Protein AF-A0A9W6W7F2-F1 (afdb_monomer)

Nearest PDB structures (foldseek):
  6stj-assembly1_A  TM=2.332E-01  e=1.183E+00  Homo sapiens
  6dm8-assembly5_E  TM=2.342E-01  e=1.442E+00  Escherichia coli K-12
  5ipx-assembly1_A  TM=2.244E-01  e=9.918E+00  Human gammaherpesvirus 8

Mean predicted aligned error: 3.7 Å

Sequence (143 aa):
MTSAVTELFRAAVHGDAEGIDRATSSLDADGWAGAVRPILAVFGMAVQRRFPPDHHRADVIHFVADHRAAGHYDVSADLAERLILVALGQAEIDPDLGFEEVVTPQIAMAVKILRDEKLSEAELDAFLTEADARVAAWLAAED

Structure (mmCIF, N/CA/C/O backbone):
data_AF-A0A9W6W7F2-F1
#
_entry.id   AF-A0A9W6W7F2-F1
#
loop_
_atom_site.group_PDB
_atom_site.id
_atom_site.type_symbol
_atom_site.label_atom_id
_atom_site.label_alt_id
_atom_site.label_comp_id
_atom_site.label_asym_id
_atom_site.label_entity_id
_atom_site.label_seq_id
_atom_site.pdbx_PDB_ins_code
_atom_site.Cartn_x
_atom_site.Cartn_y
_atom_site.Cartn_z
_atom_site.occupancy
_atom_site.B_iso_or_equiv
_atom_site.auth_seq_id
_atom_site.auth_comp_id
_atom_site.auth_asym_id
_atom_site.auth_atom_id
_atom_site.pdbx_PDB_model_num
ATOM 1 N N . MET A 1 1 ? -3.819 15.944 10.013 1.00 47.91 1 MET A N 1
ATOM 2 C CA . MET A 1 1 ? -3.945 16.078 8.550 1.00 47.91 1 MET A CA 1
ATOM 3 C C . MET A 1 1 ? -3.681 14.713 7.970 1.00 47.91 1 MET A C 1
ATOM 5 O O . MET A 1 1 ? -2.702 14.103 8.375 1.00 47.91 1 MET A O 1
ATOM 9 N N . THR A 1 2 ? -4.574 14.233 7.117 1.00 64.75 2 THR A N 1
ATOM 10 C CA . THR A 1 2 ? -4.398 12.983 6.378 1.00 64.75 2 THR A CA 1
ATOM 11 C C . THR A 1 2 ? -3.332 13.203 5.304 1.00 64.75 2 THR A C 1
ATOM 13 O O . THR A 1 2 ? -3.335 14.259 4.676 1.00 64.75 2 THR A O 1
ATOM 16 N N . SER A 1 3 ? -2.376 12.285 5.145 1.00 85.38 3 SER A N 1
ATOM 17 C CA . SER A 1 3 ? -1.314 12.435 4.142 1.00 85.38 3 SER A CA 1
ATOM 18 C C . SER A 1 3 ? -1.860 12.236 2.719 1.00 85.38 3 SER A C 1
ATOM 20 O O . SER A 1 3 ? -2.824 11.494 2.524 1.00 85.38 3 SER A O 1
ATOM 22 N N . ALA A 1 4 ? -1.221 12.841 1.708 1.00 92.12 4 ALA A N 1
ATOM 23 C CA . ALA A 1 4 ? -1.579 12.619 0.2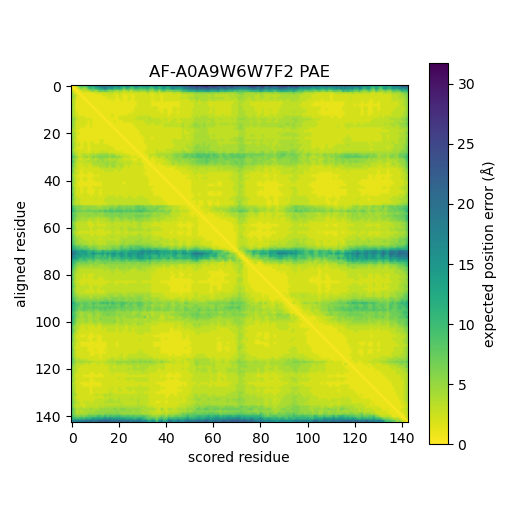99 1.00 92.12 4 ALA A CA 1
ATOM 24 C C . ALA A 1 4 ? -1.491 11.128 -0.099 1.00 92.12 4 ALA A C 1
ATOM 26 O O . ALA A 1 4 ? -2.232 10.663 -0.959 1.00 92.12 4 ALA A O 1
ATOM 27 N N . VAL A 1 5 ? -0.643 10.344 0.580 1.00 94.69 5 VAL A N 1
ATOM 28 C CA . VAL A 1 5 ? -0.579 8.884 0.410 1.00 94.69 5 VAL A CA 1
ATOM 29 C C . VAL A 1 5 ? -1.833 8.198 0.950 1.00 94.69 5 VAL A C 1
ATOM 31 O O . VAL A 1 5 ? -2.397 7.335 0.278 1.00 94.69 5 VAL A O 1
ATOM 34 N N . THR A 1 6 ? -2.309 8.584 2.134 1.00 94.38 6 THR A N 1
ATOM 35 C CA . THR A 1 6 ? -3.567 8.056 2.679 1.00 94.38 6 THR A CA 1
ATOM 36 C C . THR A 1 6 ? -4.755 8.413 1.778 1.00 94.38 6 THR A C 1
ATOM 38 O O . THR A 1 6 ? -5.627 7.572 1.543 1.00 94.38 6 THR A O 1
ATOM 41 N N . GLU A 1 7 ? -4.783 9.623 1.215 1.00 95.38 7 GLU A N 1
ATOM 42 C CA . GLU A 1 7 ? -5.795 10.020 0.226 1.00 95.38 7 GLU A CA 1
ATOM 43 C C . GLU A 1 7 ? -5.709 9.182 -1.056 1.00 95.38 7 GLU A C 1
ATOM 45 O O . GLU A 1 7 ? -6.735 8.677 -1.518 1.00 95.38 7 GLU A O 1
ATOM 50 N N . LEU A 1 8 ? -4.497 8.950 -1.572 1.00 96.75 8 LEU A N 1
ATOM 51 C CA . LEU A 1 8 ? -4.256 8.097 -2.736 1.00 96.75 8 LEU A CA 1
ATOM 52 C C . LEU A 1 8 ? -4.795 6.680 -2.517 1.00 96.75 8 LEU A C 1
ATOM 54 O O . LEU A 1 8 ? -5.548 6.180 -3.351 1.00 96.75 8 LEU A O 1
ATOM 58 N N . PHE A 1 9 ? -4.451 6.028 -1.403 1.00 97.19 9 PHE A N 1
ATOM 59 C CA . PHE A 1 9 ? -4.911 4.663 -1.131 1.00 97.19 9 PHE A CA 1
ATOM 60 C C . PHE A 1 9 ? -6.420 4.581 -0.939 1.00 97.19 9 PHE A C 1
ATOM 62 O O . PHE A 1 9 ? -7.046 3.663 -1.465 1.00 97.19 9 PHE A O 1
ATOM 69 N N . ARG A 1 10 ? -7.020 5.548 -0.239 1.00 96.88 10 ARG A N 1
ATOM 70 C CA . ARG A 1 10 ? -8.475 5.626 -0.087 1.00 96.88 10 ARG A CA 1
ATOM 71 C C . ARG A 1 10 ? -9.159 5.728 -1.448 1.00 96.88 10 ARG A C 1
ATOM 73 O O . ARG A 1 10 ? -10.025 4.911 -1.763 1.00 96.88 10 ARG A O 1
ATOM 80 N N . ALA A 1 11 ? -8.749 6.696 -2.264 1.00 96.81 11 ALA A N 1
ATOM 81 C CA . 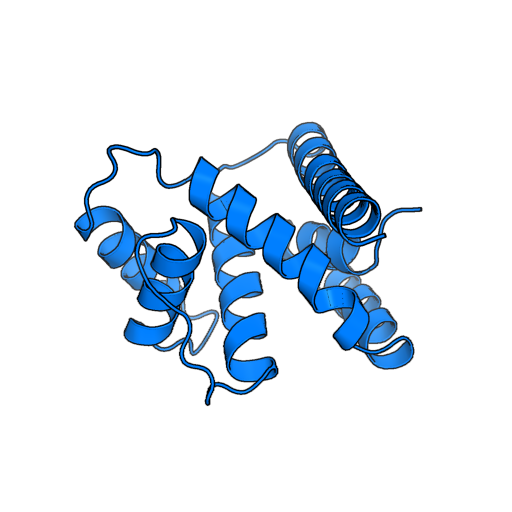ALA A 1 11 ? -9.326 6.909 -3.585 1.00 96.81 11 ALA A CA 1
ATOM 82 C C . ALA A 1 11 ? -9.123 5.681 -4.485 1.00 96.81 11 ALA A C 1
ATOM 84 O O . ALA A 1 11 ? -10.067 5.195 -5.111 1.00 96.81 11 ALA A O 1
ATOM 85 N N . ALA A 1 12 ? -7.920 5.103 -4.469 1.00 95.56 12 ALA A N 1
ATOM 86 C CA . ALA A 1 12 ? -7.596 3.907 -5.231 1.00 95.56 12 ALA A CA 1
ATOM 87 C C . ALA A 1 12 ? -8.427 2.695 -4.800 1.00 95.56 12 ALA A C 1
ATOM 89 O O . ALA A 1 12 ? -8.955 2.001 -5.664 1.00 95.56 12 ALA A O 1
ATOM 90 N N . VAL A 1 13 ? -8.633 2.446 -3.506 1.00 96.06 13 VAL A N 1
ATOM 91 C CA . VAL A 1 13 ? -9.489 1.342 -3.038 1.00 96.06 13 VAL A CA 1
ATOM 92 C C . VAL A 1 13 ? -10.922 1.508 -3.543 1.00 96.06 13 VAL A C 1
ATOM 94 O O . VAL A 1 13 ? -11.482 0.543 -4.067 1.00 96.06 13 VAL A O 1
ATOM 97 N N . HIS A 1 14 ? -11.471 2.723 -3.503 1.00 95.44 14 HIS A N 1
ATOM 98 C CA . HIS A 1 14 ? -12.830 3.011 -3.975 1.00 95.44 14 HIS A CA 1
ATOM 99 C C . HIS A 1 14 ? -12.970 3.145 -5.498 1.00 95.44 14 HIS A C 1
ATOM 101 O O . HIS A 1 14 ? -14.091 3.154 -6.002 1.00 95.44 14 HIS A O 1
ATOM 107 N N . GLY A 1 15 ? -11.864 3.225 -6.240 1.00 93.69 15 GLY A N 1
ATOM 108 C CA . GLY A 1 15 ? -11.907 3.512 -7.676 1.00 93.69 15 GLY A CA 1
ATOM 109 C C . GLY A 1 15 ? -12.339 4.949 -7.987 1.00 93.69 15 GLY A C 1
ATOM 110 O O . GLY A 1 15 ? -12.874 5.202 -9.065 1.00 93.69 15 GLY A O 1
ATOM 111 N N . ASP A 1 16 ? -12.122 5.878 -7.053 1.00 96.31 16 ASP A N 1
ATOM 112 C CA . ASP A 1 16 ? -12.351 7.311 -7.237 1.00 96.31 16 ASP A CA 1
ATOM 113 C C . ASP A 1 16 ? -11.216 7.908 -8.080 1.00 96.31 16 ASP A C 1
ATOM 115 O O . ASP A 1 16 ? -10.171 8.293 -7.558 1.00 96.31 16 ASP A O 1
ATOM 119 N N . ALA A 1 17 ? -11.417 7.952 -9.398 1.00 95.25 17 ALA A N 1
ATOM 120 C CA . ALA A 1 17 ? -10.424 8.462 -10.343 1.00 95.25 17 ALA A CA 1
ATOM 121 C C . ALA A 1 17 ? -10.041 9.924 -10.064 1.00 95.25 17 ALA A C 1
ATOM 123 O O . ALA A 1 17 ? -8.861 10.259 -10.081 1.00 95.25 17 ALA A O 1
ATOM 124 N N . GLU A 1 18 ? -11.011 10.781 -9.731 1.00 97.19 18 GLU A N 1
ATOM 125 C CA . GLU A 1 18 ? -10.724 12.185 -9.425 1.00 97.19 18 GLU A CA 1
ATOM 126 C C . GLU A 1 18 ? -9.941 12.324 -8.114 1.00 97.19 18 GLU A C 1
ATOM 128 O O . GLU A 1 18 ? -9.085 13.198 -7.983 1.00 97.19 18 GLU A O 1
ATOM 133 N N . GLY A 1 19 ? -10.233 11.475 -7.126 1.00 96.88 19 GLY A N 1
ATOM 134 C CA . GLY A 1 19 ? -9.472 11.400 -5.882 1.00 96.88 19 GLY A CA 1
ATOM 135 C C . GLY A 1 19 ? -8.031 10.953 -6.100 1.00 96.88 19 GLY A C 1
ATOM 136 O O . GLY A 1 19 ? -7.125 11.550 -5.520 1.00 96.88 19 GLY A O 1
ATOM 137 N N . ILE A 1 20 ? -7.817 9.960 -6.968 1.00 96.00 20 ILE A N 1
ATOM 138 C CA . ILE A 1 20 ? -6.477 9.508 -7.359 1.00 96.00 20 ILE A CA 1
ATOM 139 C C . ILE A 1 20 ? -5.717 10.665 -8.008 1.00 96.00 20 ILE A C 1
ATOM 141 O O . ILE A 1 20 ? -4.635 10.993 -7.533 1.00 96.00 20 ILE A O 1
ATOM 145 N N . ASP A 1 21 ? -6.304 11.326 -9.010 1.00 96.44 21 ASP A N 1
ATOM 146 C CA . ASP A 1 21 ? -5.663 12.429 -9.738 1.00 96.44 21 ASP A CA 1
ATOM 147 C C . ASP A 1 21 ? -5.294 13.601 -8.817 1.00 96.44 21 ASP A C 1
ATOM 149 O O . ASP A 1 21 ? -4.224 14.200 -8.951 1.00 96.44 21 ASP A O 1
ATOM 153 N N . ARG A 1 22 ? -6.159 13.938 -7.850 1.00 96.44 22 ARG A N 1
ATOM 154 C CA . ARG A 1 22 ? -5.859 14.977 -6.851 1.00 96.44 22 ARG A CA 1
ATOM 155 C C . ARG A 1 22 ? -4.689 14.577 -5.956 1.00 96.44 22 ARG A C 1
ATOM 157 O O .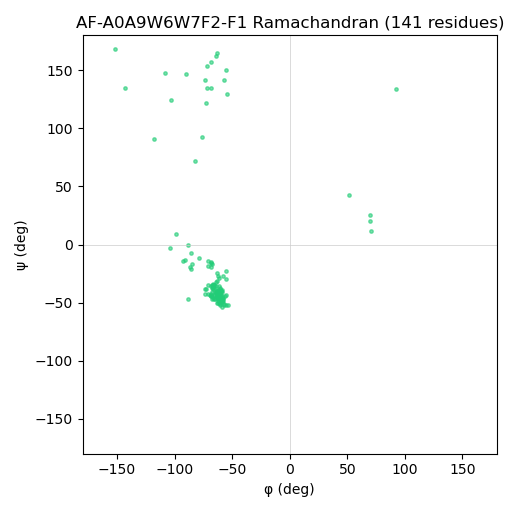 ARG A 1 22 ? -3.791 15.390 -5.741 1.00 96.44 22 ARG A O 1
ATOM 164 N N . ALA A 1 23 ? -4.698 13.348 -5.446 1.00 95.75 23 ALA A N 1
ATOM 165 C CA . ALA A 1 23 ? -3.660 12.864 -4.546 1.00 95.75 23 ALA A CA 1
ATOM 166 C C . ALA A 1 23 ? -2.302 12.754 -5.258 1.00 95.75 23 ALA A C 1
ATOM 168 O O . ALA A 1 23 ? -1.298 13.228 -4.726 1.00 95.75 23 ALA A O 1
ATOM 169 N N . THR A 1 24 ? -2.261 12.212 -6.480 1.00 94.25 24 THR A N 1
ATOM 170 C CA . THR A 1 24 ? -1.029 12.146 -7.284 1.00 94.25 24 THR A CA 1
ATOM 171 C C . THR A 1 24 ? -0.522 13.533 -7.656 1.00 94.25 24 THR A C 1
ATOM 173 O O . THR A 1 24 ? 0.665 13.785 -7.496 1.00 94.25 24 THR A O 1
ATOM 176 N N . SER A 1 25 ? -1.402 14.471 -8.026 1.00 95.56 25 SER A N 1
ATOM 177 C CA . SER A 1 25 ? -0.998 15.859 -8.302 1.00 95.56 25 SER A CA 1
ATOM 178 C C . SER A 1 25 ? -0.358 16.536 -7.084 1.00 95.56 25 SER A C 1
ATOM 180 O O . SER A 1 25 ? 0.596 17.298 -7.232 1.00 95.56 25 SER A O 1
ATOM 182 N N . SER A 1 26 ? -0.856 16.260 -5.872 1.00 93.69 26 SER A N 1
ATOM 183 C CA . SER A 1 26 ? -0.227 16.754 -4.639 1.00 93.69 26 SER A CA 1
ATOM 184 C C . SER A 1 26 ? 1.154 16.132 -4.429 1.00 93.69 26 SER A C 1
ATOM 186 O O . SER A 1 26 ? 2.099 16.840 -4.097 1.00 93.69 26 SER A O 1
ATOM 188 N N . LEU A 1 27 ? 1.290 14.822 -4.660 1.00 93.06 27 LEU A N 1
ATOM 189 C CA . LEU A 1 27 ? 2.566 14.107 -4.545 1.00 93.06 27 LEU A CA 1
ATOM 190 C C . LEU A 1 27 ? 3.593 14.562 -5.590 1.00 93.06 27 LEU A C 1
ATOM 192 O O . LEU A 1 27 ? 4.779 14.649 -5.279 1.00 93.06 27 LEU A O 1
ATOM 196 N N . ASP A 1 28 ? 3.152 14.902 -6.799 1.00 93.00 28 ASP A N 1
ATOM 197 C CA . ASP A 1 28 ? 4.004 15.468 -7.846 1.00 93.00 28 ASP A CA 1
ATOM 198 C C . ASP A 1 28 ? 4.512 16.866 -7.471 1.00 93.00 28 ASP A C 1
ATOM 200 O O . ASP A 1 28 ? 5.660 17.206 -7.762 1.00 93.00 28 ASP A O 1
ATOM 204 N N . ALA A 1 29 ? 3.681 17.670 -6.799 1.00 92.44 29 ALA A N 1
ATOM 205 C CA . ALA A 1 29 ? 4.054 19.003 -6.331 1.00 92.44 29 ALA A CA 1
ATOM 206 C C . ALA A 1 29 ? 5.009 18.967 -5.124 1.00 92.44 29 ALA A C 1
ATOM 208 O O . ALA A 1 29 ? 5.978 19.729 -5.090 1.00 92.44 29 ALA A O 1
ATOM 209 N N . ASP A 1 30 ? 4.754 18.082 -4.156 1.00 87.88 30 ASP A N 1
ATOM 210 C CA . ASP A 1 30 ? 5.525 17.978 -2.906 1.00 87.88 30 ASP A CA 1
ATOM 211 C C . ASP A 1 30 ? 6.766 17.076 -3.033 1.00 87.88 30 ASP A C 1
ATOM 213 O O . ASP A 1 30 ? 7.711 17.171 -2.245 1.00 87.88 30 ASP A O 1
ATOM 217 N N . GLY A 1 31 ? 6.783 16.213 -4.049 1.00 86.75 31 GLY A N 1
ATOM 218 C CA . GLY A 1 31 ? 7.828 15.238 -4.316 1.00 86.75 31 GLY A CA 1
ATOM 219 C C . GLY A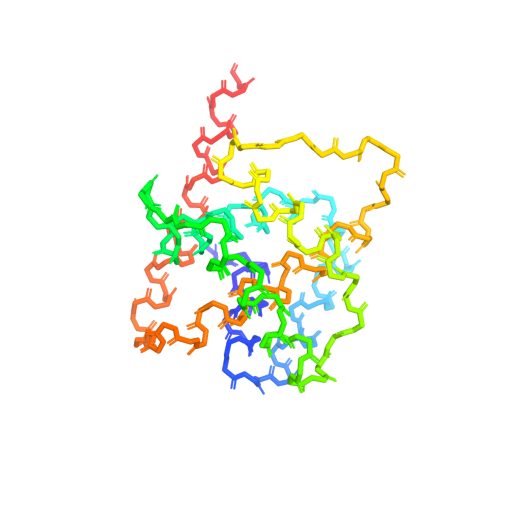 1 31 ? 7.562 13.872 -3.676 1.00 86.75 31 GLY A C 1
ATOM 220 O O . GLY A 1 31 ? 7.306 13.727 -2.480 1.00 86.75 31 GLY A O 1
ATOM 221 N N . TRP A 1 32 ? 7.751 12.822 -4.473 1.00 88.31 32 TRP A N 1
ATOM 222 C CA . TRP A 1 32 ? 7.506 11.433 -4.073 1.00 88.31 32 TRP A CA 1
ATOM 223 C C . TRP A 1 32 ? 8.473 10.874 -3.017 1.00 88.31 32 TRP A C 1
ATOM 225 O O . TRP A 1 32 ? 8.180 9.854 -2.393 1.00 88.31 32 TRP A O 1
ATOM 235 N N . ALA A 1 33 ? 9.607 11.532 -2.761 1.00 86.19 33 ALA A N 1
ATOM 236 C CA . ALA A 1 33 ? 10.585 11.064 -1.775 1.00 86.19 33 ALA A CA 1
ATOM 237 C C . ALA A 1 33 ? 9.993 10.973 -0.353 1.00 86.19 33 ALA A C 1
ATOM 239 O O . ALA A 1 33 ? 10.267 10.017 0.372 1.00 86.19 33 ALA A O 1
ATOM 240 N N . GLY A 1 34 ? 9.131 11.922 0.032 1.00 86.06 34 GLY A N 1
ATOM 241 C CA . GLY A 1 34 ? 8.429 11.888 1.322 1.00 86.06 34 GLY A CA 1
ATOM 242 C C . GLY A 1 34 ? 7.341 10.810 1.404 1.00 86.06 34 GLY A C 1
ATOM 243 O O . GLY A 1 34 ? 6.950 10.405 2.497 1.00 86.06 34 GLY A O 1
ATOM 244 N N . ALA A 1 35 ? 6.883 10.304 0.257 1.00 90.19 35 ALA A N 1
ATOM 245 C CA . ALA A 1 35 ? 5.812 9.318 0.154 1.00 90.19 35 ALA A CA 1
ATOM 246 C C . ALA A 1 35 ? 6.295 7.869 0.315 1.00 90.19 35 ALA A C 1
ATOM 248 O O . ALA A 1 35 ? 5.485 6.989 0.606 1.00 90.19 35 ALA A O 1
ATOM 249 N N . VAL A 1 36 ? 7.604 7.614 0.183 1.00 89.75 36 VAL A N 1
ATOM 250 C CA . VAL A 1 36 ? 8.185 6.257 0.216 1.00 89.75 36 VAL A CA 1
ATOM 251 C C . VAL A 1 36 ? 7.811 5.516 1.499 1.00 89.75 36 VAL A C 1
ATOM 253 O O . VAL A 1 36 ? 7.315 4.394 1.448 1.00 89.75 36 VAL A O 1
ATOM 256 N N . ARG A 1 37 ? 8.037 6.137 2.664 1.00 91.69 37 ARG A N 1
ATOM 257 C CA . ARG A 1 37 ? 7.801 5.492 3.966 1.00 91.69 37 ARG A CA 1
ATOM 258 C C . ARG A 1 37 ? 6.309 5.221 4.212 1.00 91.69 37 ARG A C 1
ATOM 260 O O . ARG A 1 37 ? 5.999 4.091 4.581 1.00 91.69 37 ARG A O 1
ATOM 267 N N . PRO A 1 38 ? 5.384 6.172 3.968 1.00 94.19 38 PRO A N 1
ATOM 268 C CA . PRO A 1 38 ? 3.947 5.888 4.005 1.00 94.19 38 PRO A CA 1
ATOM 269 C C . PRO A 1 38 ? 3.501 4.763 3.069 1.00 94.19 38 PRO A C 1
ATOM 271 O O . PRO A 1 38 ? 2.758 3.880 3.496 1.00 94.19 38 PRO A O 1
ATOM 274 N N . ILE A 1 39 ? 3.985 4.736 1.824 1.00 95.81 39 ILE A N 1
ATOM 275 C CA . ILE A 1 39 ? 3.644 3.670 0.868 1.00 95.81 39 ILE A CA 1
ATOM 276 C C . ILE A 1 39 ? 4.152 2.317 1.371 1.00 95.81 39 ILE A C 1
ATOM 278 O O . ILE A 1 39 ? 3.401 1.341 1.373 1.00 95.81 39 ILE A O 1
ATOM 282 N N . LEU A 1 40 ? 5.391 2.269 1.867 1.00 94.19 40 LEU A N 1
ATOM 283 C CA . LEU A 1 40 ? 5.976 1.063 2.446 1.00 94.19 40 LEU A CA 1
ATOM 284 C C . LEU A 1 40 ? 5.193 0.579 3.674 1.00 94.19 40 LEU A C 1
ATOM 286 O O . LEU A 1 40 ? 4.977 -0.623 3.818 1.00 94.19 40 LEU A O 1
ATOM 290 N N . ALA A 1 41 ? 4.743 1.492 4.540 1.00 96.12 41 ALA A N 1
ATOM 291 C CA . ALA A 1 41 ? 3.933 1.157 5.708 1.00 96.12 41 ALA A CA 1
ATOM 292 C C . ALA A 1 41 ? 2.589 0.542 5.300 1.00 96.12 41 ALA A C 1
ATOM 294 O O . ALA A 1 41 ? 2.255 -0.548 5.768 1.00 96.12 41 ALA A O 1
ATOM 295 N N . VAL A 1 42 ? 1.858 1.182 4.380 1.00 97.88 42 VAL A N 1
ATOM 296 C CA . VAL A 1 42 ? 0.583 0.661 3.859 1.00 97.88 42 VAL A CA 1
ATOM 297 C C . VAL A 1 42 ? 0.774 -0.708 3.208 1.00 97.88 42 VAL A C 1
ATOM 299 O O . VAL A 1 42 ? 0.049 -1.650 3.531 1.00 97.88 42 VAL A O 1
ATOM 302 N N . PHE A 1 43 ? 1.769 -0.843 2.329 1.00 97.62 43 PHE A N 1
ATOM 303 C CA . PHE A 1 43 ? 2.056 -2.100 1.643 1.00 97.62 43 PHE A CA 1
ATOM 304 C C . PHE A 1 43 ? 2.439 -3.217 2.616 1.00 97.62 43 PHE A C 1
ATOM 306 O O . PHE A 1 43 ? 1.839 -4.290 2.577 1.00 97.62 43 PHE A O 1
ATOM 313 N N . GLY A 1 44 ? 3.383 -2.962 3.524 1.00 97.00 44 GLY A N 1
ATOM 314 C CA . GLY A 1 44 ? 3.832 -3.944 4.509 1.00 97.00 44 GLY A CA 1
ATOM 315 C C . GLY A 1 44 ? 2.702 -4.409 5.423 1.00 97.00 44 GLY A C 1
ATOM 316 O O . GLY A 1 44 ? 2.530 -5.609 5.629 1.00 97.00 44 GLY A O 1
ATOM 317 N N . MET A 1 45 ? 1.875 -3.481 5.909 1.00 97.19 45 MET A N 1
ATOM 318 C CA . MET A 1 45 ? 0.701 -3.813 6.720 1.00 97.19 45 MET A CA 1
ATOM 319 C C . MET A 1 45 ? -0.329 -4.636 5.946 1.00 97.19 45 MET A C 1
ATOM 321 O O . MET A 1 45 ? -0.851 -5.615 6.479 1.00 97.19 45 MET A O 1
ATOM 325 N N . ALA A 1 46 ? -0.620 -4.266 4.696 1.00 97.88 46 ALA A N 1
ATOM 326 C CA . ALA A 1 46 ? -1.565 -4.997 3.857 1.00 97.88 46 ALA A CA 1
ATOM 327 C C . ALA A 1 46 ? -1.067 -6.428 3.599 1.00 97.88 46 ALA A C 1
ATOM 329 O O . ALA A 1 46 ? -1.816 -7.389 3.768 1.00 97.88 46 ALA A O 1
ATOM 330 N N . VAL A 1 47 ? 0.219 -6.582 3.274 1.00 97.81 47 VAL A N 1
ATOM 331 C CA . VAL A 1 47 ? 0.867 -7.884 3.073 1.00 97.81 47 VAL A CA 1
ATOM 332 C C . VAL A 1 47 ? 0.813 -8.740 4.337 1.00 97.81 47 VAL A C 1
ATOM 334 O O . VAL A 1 47 ? 0.358 -9.877 4.268 1.00 97.81 47 VAL A O 1
ATOM 337 N N . GLN A 1 48 ? 1.203 -8.205 5.496 1.00 95.50 48 GLN A N 1
ATOM 338 C CA . GLN A 1 48 ? 1.181 -8.950 6.763 1.00 95.50 48 GLN A CA 1
ATOM 339 C C . GLN A 1 48 ? -0.234 -9.352 7.188 1.00 95.50 48 GLN A C 1
ATOM 341 O O . GLN A 1 48 ? -0.426 -10.404 7.794 1.00 95.50 48 GLN A O 1
ATOM 346 N N . ARG A 1 49 ? -1.236 -8.532 6.856 1.00 94.69 49 ARG A N 1
ATOM 347 C CA . ARG A 1 49 ? -2.643 -8.869 7.077 1.00 94.69 49 ARG A CA 1
ATOM 348 C C . ARG A 1 49 ? -3.101 -10.013 6.170 1.00 94.69 49 ARG A C 1
ATOM 350 O O . ARG A 1 49 ? -3.794 -10.912 6.636 1.00 94.69 49 ARG A O 1
ATOM 357 N N . ARG A 1 50 ? -2.726 -9.972 4.888 1.00 96.44 50 ARG A N 1
ATOM 358 C CA . ARG A 1 50 ? -3.137 -10.955 3.875 1.00 96.44 50 ARG A CA 1
ATOM 359 C C . ARG A 1 50 ? -2.443 -12.306 4.041 1.00 96.44 50 ARG A C 1
ATOM 361 O O . ARG A 1 50 ? -3.067 -13.338 3.804 1.00 96.44 50 ARG A O 1
ATOM 368 N N . PHE A 1 51 ? -1.164 -12.289 4.408 1.00 96.62 51 PHE A N 1
ATOM 369 C CA . PHE A 1 51 ? -0.296 -13.458 4.500 1.00 96.62 51 PHE A CA 1
ATOM 370 C C . PHE A 1 51 ? 0.170 -13.642 5.952 1.00 96.62 51 PHE A C 1
ATOM 372 O O . PHE A 1 51 ? 1.195 -13.077 6.344 1.00 96.62 51 PHE A O 1
ATOM 379 N N . PRO A 1 52 ? -0.569 -14.416 6.770 1.00 92.50 52 PRO A N 1
ATOM 380 C CA . PRO A 1 52 ? -0.176 -14.682 8.150 1.00 92.50 52 PRO A CA 1
ATOM 381 C C . PRO A 1 52 ? 1.161 -15.448 8.211 1.00 92.50 52 PRO A C 1
ATOM 383 O O . PRO A 1 52 ? 1.600 -15.997 7.200 1.00 92.50 52 PRO A O 1
ATOM 386 N N . PRO A 1 53 ? 1.838 -15.522 9.372 1.00 89.81 53 PRO A N 1
ATOM 387 C CA . PRO A 1 53 ? 3.167 -16.139 9.482 1.00 89.81 53 PRO A CA 1
ATOM 388 C C . PRO A 1 53 ? 3.283 -17.590 8.980 1.00 89.81 53 PRO A C 1
ATOM 390 O O . PRO A 1 53 ? 4.383 -18.030 8.657 1.00 89.81 53 PRO A O 1
ATOM 393 N N . ASP A 1 54 ? 2.175 -18.328 8.918 1.00 91.75 54 ASP A N 1
ATOM 394 C CA . ASP A 1 54 ? 2.071 -19.715 8.456 1.00 91.75 54 ASP A CA 1
ATOM 395 C C . ASP A 1 54 ? 1.590 -19.864 6.998 1.00 91.75 54 ASP A C 1
ATOM 397 O O . ASP A 1 54 ? 1.328 -20.986 6.559 1.00 91.75 54 ASP A O 1
ATOM 401 N N . HIS A 1 55 ? 1.491 -18.767 6.235 1.00 94.56 55 HIS A N 1
ATOM 402 C CA . HIS A 1 55 ? 1.146 -18.812 4.810 1.00 94.56 55 HIS A CA 1
ATOM 403 C C . HIS A 1 55 ? 2.096 -19.725 4.021 1.00 94.56 55 HIS A C 1
ATOM 405 O O . HIS A 1 55 ? 3.290 -19.851 4.316 1.00 94.56 55 HIS A O 1
ATOM 411 N N . HIS A 1 56 ? 1.584 -20.327 2.951 1.00 94.81 56 HIS A N 1
ATOM 412 C CA . HIS A 1 56 ? 2.409 -21.080 2.022 1.00 94.81 56 HIS A CA 1
ATOM 413 C C . HIS A 1 56 ? 2.914 -20.158 0.911 1.00 94.81 56 HIS A C 1
ATOM 415 O O . HIS A 1 56 ? 2.199 -19.281 0.430 1.00 94.81 56 HIS A O 1
ATOM 421 N N . ARG A 1 57 ? 4.126 -20.396 0.395 1.00 92.62 57 ARG A N 1
ATOM 422 C CA . ARG A 1 57 ? 4.659 -19.614 -0.739 1.00 92.62 57 ARG A CA 1
ATOM 423 C C . ARG A 1 57 ? 3.736 -19.633 -1.968 1.00 92.62 57 ARG A C 1
ATOM 425 O O . ARG A 1 57 ? 3.690 -18.672 -2.728 1.00 92.62 57 ARG A O 1
ATOM 432 N N . ALA A 1 58 ? 2.984 -20.719 -2.140 1.00 95.38 58 ALA A N 1
ATOM 433 C CA . ALA A 1 58 ? 1.985 -20.846 -3.200 1.00 95.38 58 ALA A CA 1
ATOM 434 C C . ALA A 1 58 ? 0.865 -19.794 -3.098 1.00 95.38 58 ALA A C 1
ATOM 436 O O . ALA A 1 58 ? 0.339 -19.384 -4.127 1.00 95.38 58 ALA A O 1
ATOM 437 N N . ASP A 1 59 ? 0.537 -19.317 -1.895 1.00 96.25 59 ASP A N 1
ATOM 438 C CA . ASP A 1 59 ? -0.490 -18.291 -1.693 1.00 96.25 59 ASP A CA 1
ATOM 439 C C . ASP A 1 59 ? -0.057 -16.950 -2.298 1.00 96.25 59 ASP A C 1
ATOM 441 O O . ASP A 1 59 ? -0.867 -16.255 -2.912 1.00 96.25 59 ASP A O 1
ATOM 445 N N . VAL A 1 60 ? 1.236 -16.617 -2.192 1.00 96.75 60 VAL A N 1
ATOM 446 C CA . VAL A 1 60 ? 1.828 -15.422 -2.816 1.00 96.75 60 VAL A CA 1
ATOM 447 C C . VAL A 1 60 ? 1.779 -15.534 -4.341 1.00 96.75 60 VAL A C 1
ATOM 449 O O . VAL A 1 60 ? 1.314 -14.610 -5.005 1.00 96.75 60 VAL A O 1
ATOM 452 N N . ILE A 1 61 ? 2.185 -16.684 -4.891 1.00 95.31 61 ILE A N 1
ATOM 453 C CA . ILE A 1 61 ? 2.157 -16.949 -6.340 1.00 95.31 61 ILE A CA 1
ATOM 454 C C . ILE A 1 61 ? 0.727 -16.817 -6.881 1.00 95.31 61 ILE A C 1
ATOM 456 O O . ILE A 1 61 ? 0.498 -16.129 -7.876 1.00 95.31 61 ILE A O 1
ATOM 460 N N . HIS A 1 62 ? -0.254 -17.434 -6.214 1.00 95.12 62 HIS A N 1
ATOM 461 C CA . HIS A 1 62 ? -1.657 -17.336 -6.616 1.00 95.12 62 HIS A CA 1
ATOM 462 C C . HIS A 1 62 ? -2.173 -15.899 -6.541 1.00 95.12 62 HIS A C 1
ATOM 464 O O . HIS A 1 62 ? -2.799 -15.430 -7.487 1.00 95.12 62 HIS A O 1
ATOM 470 N N . PHE A 1 63 ? -1.859 -15.167 -5.470 1.00 95.31 63 PHE A N 1
ATOM 471 C CA . PHE A 1 63 ? -2.251 -13.765 -5.348 1.00 95.31 63 PHE A CA 1
ATOM 472 C C . PHE A 1 63 ? -1.700 -12.901 -6.493 1.00 95.31 63 PHE A C 1
ATOM 474 O O . PHE A 1 63 ? -2.436 -12.088 -7.060 1.00 95.31 63 PHE A O 1
ATOM 481 N N . VAL A 1 64 ? -0.424 -13.075 -6.849 1.00 94.50 64 VAL A N 1
ATOM 482 C CA . VAL A 1 64 ? 0.215 -12.328 -7.943 1.00 94.50 64 VAL A CA 1
ATOM 483 C C . VAL A 1 64 ? -0.371 -12.725 -9.298 1.00 94.50 64 VAL A C 1
ATOM 485 O O . VAL A 1 64 ? -0.638 -11.854 -10.130 1.00 94.50 64 VAL A O 1
ATOM 488 N N . ALA A 1 65 ? -0.634 -14.015 -9.517 1.00 92.94 65 ALA A N 1
ATOM 489 C CA . ALA A 1 65 ? -1.302 -14.493 -10.724 1.00 92.94 65 ALA A CA 1
ATOM 490 C C . ALA A 1 65 ? -2.705 -13.879 -10.872 1.00 92.94 65 ALA A C 1
ATOM 492 O O . ALA A 1 65 ? -3.029 -13.343 -11.934 1.00 92.94 65 ALA A O 1
ATOM 493 N N . ASP A 1 66 ? -3.494 -13.868 -9.795 1.00 91.88 66 ASP A N 1
ATOM 494 C CA . ASP A 1 66 ? -4.827 -13.259 -9.759 1.00 91.88 66 ASP A CA 1
ATOM 495 C C . ASP A 1 66 ? -4.770 -11.744 -9.994 1.00 91.88 66 ASP A C 1
ATOM 497 O O . ASP A 1 66 ? -5.611 -11.186 -10.700 1.00 91.88 66 ASP A O 1
ATOM 501 N N . HIS A 1 67 ? -3.771 -11.058 -9.426 1.00 90.12 67 HIS A N 1
ATOM 502 C CA . HIS A 1 67 ? -3.558 -9.626 -9.649 1.00 90.12 67 HIS A CA 1
ATOM 503 C C . HIS A 1 67 ? -3.316 -9.320 -11.128 1.00 90.12 67 HIS A C 1
ATOM 505 O O . HIS A 1 67 ? -3.961 -8.439 -11.697 1.00 90.12 67 HIS A O 1
ATOM 511 N N . ARG A 1 68 ? -2.421 -10.081 -11.763 1.00 89.69 68 ARG A N 1
ATOM 512 C CA . ARG A 1 68 ? -2.075 -9.915 -13.180 1.00 89.69 68 ARG A CA 1
ATOM 513 C C . ARG A 1 68 ? -3.236 -10.271 -14.102 1.00 89.69 68 ARG A 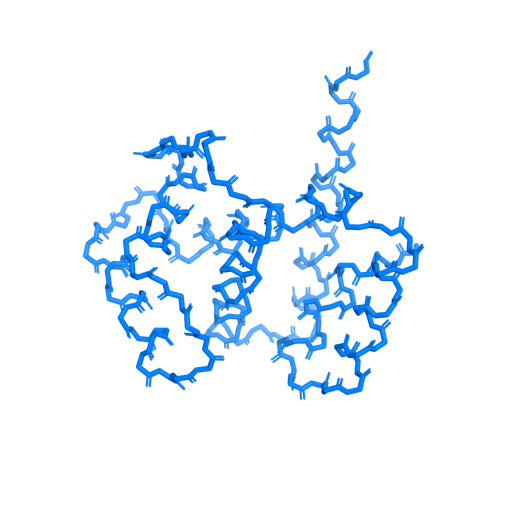C 1
ATOM 515 O O . ARG A 1 68 ? -3.445 -9.588 -15.100 1.00 89.69 68 ARG A O 1
ATOM 522 N N . ALA A 1 69 ? -4.015 -11.297 -13.763 1.00 88.00 69 ALA A N 1
ATOM 523 C CA . ALA A 1 69 ? -5.188 -11.696 -14.540 1.00 88.00 69 ALA A CA 1
ATOM 524 C C . ALA A 1 69 ? -6.268 -10.600 -14.600 1.00 88.00 69 ALA A C 1
ATOM 526 O O . ALA A 1 69 ? -7.004 -10.529 -15.582 1.00 88.00 69 ALA A O 1
ATOM 527 N N . ALA A 1 70 ? -6.338 -9.718 -13.596 1.00 82.31 70 ALA A N 1
ATOM 528 C CA . ALA A 1 70 ? -7.248 -8.572 -13.600 1.00 82.31 70 ALA A CA 1
ATOM 529 C C . ALA A 1 70 ? -6.850 -7.470 -14.608 1.00 82.31 70 ALA A C 1
ATOM 531 O O . ALA A 1 70 ? -7.661 -6.598 -14.905 1.00 82.31 70 ALA A O 1
ATOM 532 N N . GLY A 1 71 ? -5.627 -7.501 -15.157 1.00 70.94 71 GLY A N 1
ATOM 533 C CA . GLY A 1 71 ? -5.210 -6.663 -16.290 1.00 70.94 71 GLY A CA 1
ATOM 534 C C . GLY A 1 71 ? -5.038 -5.169 -15.997 1.00 70.94 71 GLY A C 1
ATOM 535 O O . GLY A 1 71 ? -4.916 -4.383 -16.931 1.00 70.94 71 GLY A O 1
ATOM 536 N N . HIS A 1 72 ? -5.043 -4.758 -14.726 1.00 64.38 72 HIS A N 1
ATOM 537 C CA . HIS A 1 72 ? -5.000 -3.341 -14.348 1.00 64.38 72 HIS A CA 1
ATOM 538 C C . HIS A 1 72 ? -3.586 -2.751 -14.266 1.00 64.38 72 HIS A C 1
ATOM 540 O O . HIS A 1 72 ? -3.449 -1.535 -14.366 1.00 64.38 72 HIS A O 1
ATOM 546 N N . TYR A 1 73 ? -2.550 -3.583 -14.109 1.00 68.06 73 TYR A N 1
ATOM 547 C CA . TYR A 1 73 ? -1.164 -3.129 -13.985 1.00 68.06 73 TYR A CA 1
ATOM 548 C C . TYR A 1 73 ? -0.199 -4.089 -14.687 1.00 68.06 73 TYR A C 1
ATOM 550 O O . TYR A 1 73 ? -0.288 -5.307 -14.509 1.00 68.06 73 TYR A O 1
ATOM 558 N N . ASP A 1 74 ? 0.742 -3.539 -15.458 1.00 72.81 74 ASP A N 1
ATOM 559 C CA . ASP A 1 74 ? 1.836 -4.298 -16.073 1.00 72.81 74 ASP A CA 1
ATOM 560 C C . ASP A 1 74 ? 2.967 -4.499 -15.055 1.00 72.81 74 ASP A C 1
ATOM 562 O O . ASP A 1 74 ? 4.002 -3.840 -15.080 1.00 72.81 74 ASP A O 1
ATOM 566 N N . VAL A 1 75 ? 2.711 -5.360 -14.069 1.00 77.75 75 VAL A N 1
ATOM 567 C CA . VAL A 1 75 ? 3.673 -5.679 -13.009 1.00 77.75 75 VAL A CA 1
ATOM 568 C C . VAL A 1 75 ? 4.293 -7.041 -13.290 1.00 77.75 75 VAL A C 1
ATOM 570 O O . VAL A 1 75 ? 3.585 -8.049 -13.405 1.00 77.75 75 VAL A O 1
ATOM 573 N N . SER A 1 76 ? 5.625 -7.093 -13.361 1.00 87.44 76 SER A N 1
ATOM 574 C CA . SER A 1 76 ? 6.378 -8.351 -13.428 1.00 87.44 76 SER A CA 1
ATOM 575 C C . SER A 1 76 ? 5.996 -9.270 -12.262 1.00 87.44 76 SER A C 1
ATOM 577 O O . SER A 1 76 ? 5.983 -8.841 -11.109 1.00 87.44 76 SER A O 1
ATOM 579 N N . ALA A 1 77 ? 5.670 -10.532 -12.561 1.00 90.06 77 ALA A N 1
ATOM 580 C CA . ALA A 1 77 ? 5.273 -11.504 -11.545 1.00 90.06 77 ALA A CA 1
ATOM 581 C C . ALA A 1 77 ? 6.400 -11.711 -10.526 1.00 90.06 77 ALA A C 1
ATOM 583 O O . ALA A 1 77 ? 6.171 -11.598 -9.326 1.00 90.06 77 ALA A O 1
ATOM 584 N N . ASP A 1 78 ? 7.626 -11.895 -11.018 1.00 91.25 78 ASP A N 1
ATOM 585 C CA . ASP A 1 78 ? 8.803 -12.115 -10.180 1.00 91.25 78 ASP A CA 1
ATOM 586 C C . ASP A 1 78 ? 9.059 -10.926 -9.247 1.00 91.25 78 ASP A C 1
ATOM 588 O O . ASP A 1 78 ? 9.356 -11.111 -8.066 1.00 91.25 78 ASP A O 1
ATOM 592 N N . LEU A 1 79 ? 8.887 -9.700 -9.755 1.00 91.75 79 LEU A N 1
ATOM 593 C CA . LEU A 1 79 ? 9.049 -8.488 -8.958 1.00 91.75 79 LEU A CA 1
ATOM 594 C C . LEU A 1 79 ? 7.952 -8.366 -7.892 1.00 91.75 79 LEU A C 1
ATOM 596 O O . LEU A 1 79 ? 8.260 -8.122 -6.728 1.00 91.75 79 LEU A O 1
ATOM 600 N N . ALA A 1 80 ? 6.685 -8.578 -8.258 1.00 93.31 80 ALA A N 1
ATOM 601 C CA . ALA A 1 80 ? 5.565 -8.550 -7.317 1.00 93.31 80 ALA A CA 1
ATOM 602 C C . ALA A 1 80 ? 5.740 -9.574 -6.187 1.00 93.31 80 ALA A C 1
ATOM 604 O O . ALA A 1 80 ? 5.634 -9.228 -5.007 1.00 93.31 80 ALA A O 1
ATOM 605 N N . GLU A 1 81 ? 6.068 -10.820 -6.536 1.00 95.44 81 GLU A N 1
ATOM 606 C CA . GLU A 1 81 ? 6.350 -11.870 -5.559 1.00 95.44 81 GLU A CA 1
ATOM 607 C C . GLU A 1 81 ? 7.514 -11.469 -4.654 1.00 95.44 81 GLU A C 1
ATOM 609 O O . GLU A 1 81 ? 7.404 -11.563 -3.430 1.00 95.44 81 GLU A O 1
ATOM 614 N N . ARG A 1 82 ? 8.621 -10.982 -5.231 1.00 95.12 82 ARG A N 1
ATOM 615 C CA . ARG A 1 82 ? 9.800 -10.552 -4.470 1.00 95.12 82 ARG A CA 1
ATOM 616 C C . ARG A 1 82 ? 9.455 -9.457 -3.469 1.00 95.12 82 ARG A C 1
ATOM 618 O O . ARG A 1 82 ? 9.844 -9.575 -2.312 1.00 95.12 82 ARG A O 1
ATOM 625 N N . LEU A 1 83 ? 8.707 -8.438 -3.882 1.00 95.44 83 LEU A N 1
ATOM 626 C CA . LEU A 1 83 ? 8.303 -7.326 -3.021 1.00 95.44 83 LEU A CA 1
ATOM 627 C C . LEU A 1 83 ? 7.436 -7.789 -1.844 1.00 95.44 83 LEU A C 1
ATOM 629 O O . LEU A 1 83 ? 7.659 -7.347 -0.717 1.00 95.44 83 LEU A O 1
ATOM 633 N N . ILE A 1 84 ? 6.498 -8.715 -2.070 1.00 96.62 84 ILE A N 1
ATOM 634 C CA . ILE A 1 84 ? 5.693 -9.315 -0.991 1.00 96.62 84 ILE A CA 1
ATOM 635 C C . ILE A 1 84 ? 6.600 -10.047 0.003 1.00 96.62 84 ILE A C 1
ATOM 637 O O . ILE A 1 84 ? 6.479 -9.865 1.211 1.00 96.62 84 ILE A O 1
ATOM 641 N N . LEU A 1 85 ? 7.555 -10.834 -0.487 1.00 95.75 85 LEU A N 1
ATOM 642 C CA . LEU A 1 85 ? 8.466 -11.596 0.372 1.00 95.75 85 LEU A CA 1
ATOM 643 C C . LEU A 1 85 ? 9.417 -10.694 1.158 1.00 95.75 85 LEU A C 1
ATOM 645 O O . LEU A 1 85 ? 9.725 -11.002 2.305 1.00 95.75 85 LEU A O 1
ATOM 649 N N . VAL A 1 86 ? 9.853 -9.576 0.573 1.00 95.25 86 VAL A N 1
ATOM 650 C CA . VAL A 1 86 ? 10.609 -8.537 1.286 1.00 95.25 86 VAL A CA 1
ATOM 651 C C . VAL A 1 86 ? 9.771 -7.966 2.430 1.00 95.25 86 VAL A C 1
ATOM 653 O O . VAL A 1 86 ? 10.250 -7.902 3.559 1.00 95.25 86 VAL A O 1
ATOM 656 N N . ALA A 1 87 ? 8.501 -7.631 2.184 1.00 95.31 87 ALA A N 1
ATOM 657 C CA . ALA A 1 87 ? 7.592 -7.140 3.225 1.00 95.31 87 ALA A CA 1
ATOM 658 C C . ALA A 1 87 ? 7.312 -8.172 4.339 1.00 95.31 87 ALA A C 1
ATOM 660 O O . ALA A 1 87 ? 7.000 -7.795 5.471 1.00 95.31 87 ALA A O 1
ATOM 661 N N . LEU A 1 88 ? 7.464 -9.464 4.038 1.00 95.38 88 LEU A N 1
ATOM 662 C CA . LEU A 1 88 ? 7.369 -10.570 4.996 1.00 95.38 88 LEU A CA 1
ATOM 663 C C . LEU A 1 88 ? 8.708 -10.904 5.680 1.00 95.38 88 LEU A C 1
ATOM 665 O O . LEU A 1 88 ? 8.759 -11.820 6.499 1.00 95.38 88 LEU A O 1
ATOM 669 N N . GLY A 1 89 ? 9.795 -10.194 5.357 1.00 93.75 89 GLY A N 1
ATOM 670 C CA . GLY A 1 89 ? 11.134 -10.455 5.898 1.00 93.75 89 GLY A CA 1
ATOM 671 C C . GLY A 1 89 ? 11.770 -11.757 5.392 1.00 93.75 89 GLY A C 1
ATOM 672 O O . GLY A 1 89 ? 12.669 -12.297 6.029 1.00 93.75 89 GLY A O 1
ATOM 673 N N . GLN A 1 90 ? 11.292 -12.285 4.265 1.00 93.44 90 GLN A N 1
ATOM 674 C CA . GLN A 1 90 ? 11.712 -13.560 3.670 1.00 93.44 90 GLN A CA 1
ATOM 675 C C . GLN A 1 90 ? 12.629 -13.385 2.449 1.00 93.44 90 GLN A C 1
ATOM 677 O O . GLN A 1 90 ? 13.070 -14.369 1.854 1.00 93.44 90 GLN A O 1
ATOM 682 N N . ALA A 1 91 ? 12.887 -12.144 2.041 1.00 93.44 91 ALA A N 1
ATOM 683 C CA . ALA A 1 91 ? 13.746 -11.806 0.918 1.00 93.44 91 ALA A CA 1
ATOM 684 C C . ALA A 1 91 ? 14.378 -10.420 1.110 1.00 93.44 91 ALA A C 1
ATOM 686 O O . ALA A 1 91 ? 13.954 -9.645 1.964 1.00 93.44 91 ALA A O 1
ATOM 687 N N . GLU A 1 92 ? 15.359 -10.104 0.268 1.00 90.88 92 GLU A N 1
ATOM 688 C CA . GLU A 1 92 ? 15.988 -8.781 0.195 1.00 90.88 92 GLU A CA 1
ATOM 689 C C . GLU A 1 92 ? 15.566 -8.058 -1.086 1.00 90.88 92 GLU A C 1
ATOM 691 O O . GLU A 1 92 ? 15.328 -8.701 -2.117 1.00 90.88 92 GLU A O 1
ATOM 696 N N . ILE A 1 93 ? 15.465 -6.730 -1.023 1.00 87.69 93 ILE A N 1
ATOM 697 C CA . ILE A 1 93 ? 15.219 -5.903 -2.204 1.00 87.69 93 ILE A CA 1
ATOM 698 C C . ILE A 1 93 ? 16.492 -5.831 -3.050 1.00 87.69 93 ILE A C 1
ATOM 700 O O . ILE A 1 93 ? 17.594 -5.774 -2.506 1.00 87.69 93 ILE A O 1
ATOM 704 N N . ASP A 1 94 ? 16.341 -5.857 -4.369 1.00 87.12 94 ASP A N 1
ATOM 705 C CA . ASP A 1 94 ? 17.460 -5.607 -5.273 1.00 87.12 94 ASP A CA 1
ATOM 706 C C . ASP A 1 94 ? 17.798 -4.100 -5.239 1.00 87.12 94 ASP A C 1
ATOM 708 O O . ASP A 1 94 ? 16.905 -3.282 -5.485 1.00 87.12 94 ASP A O 1
ATOM 712 N N . PRO A 1 95 ? 19.039 -3.714 -4.876 1.00 85.06 95 PRO A N 1
ATOM 713 C CA . PRO A 1 95 ? 19.430 -2.312 -4.752 1.00 85.06 95 PRO A CA 1
ATOM 714 C C . PRO A 1 95 ? 19.477 -1.563 -6.090 1.00 85.06 95 PRO A C 1
ATOM 716 O O . PRO A 1 95 ? 19.499 -0.333 -6.071 1.00 85.06 95 PRO A O 1
ATOM 719 N N . ASP A 1 96 ? 19.494 -2.270 -7.224 1.00 88.44 96 ASP A N 1
ATOM 720 C CA . ASP A 1 96 ? 19.559 -1.663 -8.556 1.00 88.44 96 ASP A CA 1
ATOM 721 C C . ASP A 1 96 ? 18.170 -1.274 -9.100 1.00 88.44 96 ASP A C 1
ATOM 723 O O . ASP A 1 96 ? 18.079 -0.608 -10.135 1.00 88.44 96 ASP A O 1
ATOM 727 N N . LEU A 1 97 ? 17.084 -1.647 -8.407 1.00 85.88 97 LEU A N 1
ATOM 728 C CA . LEU A 1 97 ? 15.719 -1.303 -8.814 1.00 85.88 97 LEU A CA 1
ATOM 729 C C . LEU A 1 97 ? 15.451 0.198 -8.681 1.00 85.88 97 LEU A C 1
ATOM 731 O O . LEU A 1 97 ? 15.731 0.831 -7.658 1.00 85.88 97 LEU A O 1
ATOM 735 N N . GLY A 1 98 ? 14.835 0.763 -9.719 1.00 85.50 98 GLY A N 1
ATOM 736 C CA . GLY A 1 98 ? 14.429 2.163 -9.724 1.00 85.50 98 GLY A CA 1
ATOM 737 C C . GLY A 1 98 ? 13.291 2.453 -8.740 1.00 85.50 98 GLY A C 1
ATOM 738 O O . GLY A 1 98 ? 12.480 1.591 -8.409 1.00 85.50 98 GLY A O 1
ATOM 739 N N . PHE A 1 99 ? 13.174 3.713 -8.316 1.00 83.94 99 PHE A N 1
ATOM 740 C CA . PHE A 1 99 ? 12.100 4.155 -7.419 1.00 83.94 99 PHE A CA 1
ATOM 741 C C . PHE A 1 99 ? 10.695 3.800 -7.946 1.00 83.94 99 PHE A C 1
ATOM 743 O O . PHE A 1 99 ? 9.901 3.181 -7.239 1.00 83.94 99 PHE A O 1
ATOM 750 N N . GLU A 1 100 ? 10.400 4.164 -9.196 1.00 83.56 100 GLU A N 1
ATOM 751 C CA . GLU A 1 100 ? 9.095 3.923 -9.825 1.00 83.56 100 GLU A CA 1
ATOM 752 C C . GLU A 1 100 ? 8.818 2.426 -10.024 1.00 83.56 100 GLU A C 1
ATOM 754 O O . GLU A 1 100 ? 7.689 1.968 -9.839 1.00 83.56 100 GLU A O 1
ATOM 759 N N . GLU A 1 10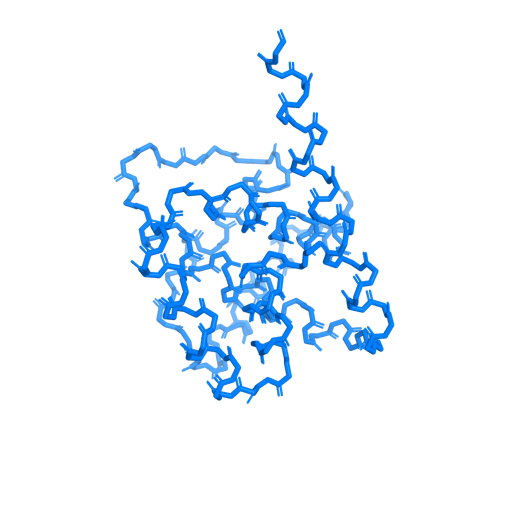1 ? 9.871 1.661 -10.321 1.00 86.50 101 GLU A N 1
ATOM 760 C CA . GLU A 1 101 ? 9.825 0.208 -10.479 1.00 86.50 101 GLU A CA 1
ATOM 761 C C . GLU A 1 101 ? 9.415 -0.494 -9.177 1.00 86.50 101 GLU A C 1
ATOM 763 O O . GLU A 1 101 ? 8.731 -1.511 -9.218 1.00 86.50 101 GLU A O 1
ATOM 768 N N . VAL A 1 102 ? 9.754 0.070 -8.014 1.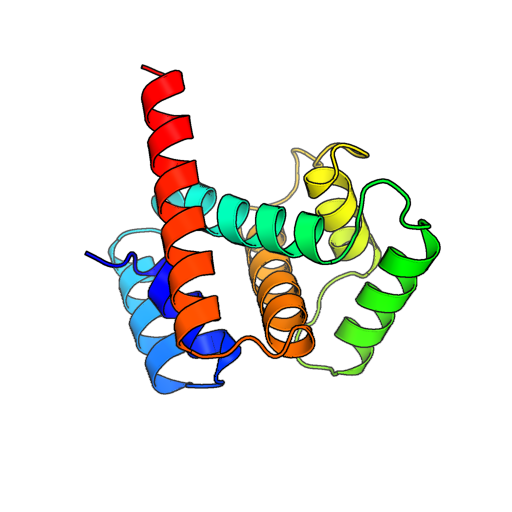00 88.56 102 VAL A N 1
ATOM 769 C CA . VAL A 1 102 ? 9.367 -0.476 -6.704 1.00 88.56 102 VAL A CA 1
ATOM 770 C C . VAL A 1 102 ? 8.009 0.050 -6.238 1.00 88.56 102 VAL A C 1
ATOM 772 O O . VAL A 1 102 ? 7.163 -0.728 -5.789 1.00 88.56 102 VAL A O 1
ATOM 775 N N . VAL A 1 103 ? 7.778 1.360 -6.331 1.00 90.06 103 VAL A N 1
ATOM 776 C CA . VAL A 1 103 ? 6.607 2.004 -5.715 1.00 90.06 103 VAL A CA 1
ATOM 777 C C . VAL A 1 103 ? 5.304 1.662 -6.426 1.00 90.06 103 VAL A C 1
ATOM 779 O O . VAL A 1 103 ? 4.304 1.368 -5.764 1.00 90.06 103 VAL A O 1
ATOM 782 N N . THR A 1 104 ? 5.297 1.649 -7.758 1.00 89.81 104 THR A N 1
ATOM 783 C CA . THR A 1 104 ? 4.071 1.392 -8.524 1.00 89.81 104 THR A CA 1
ATOM 784 C C . THR A 1 104 ? 3.495 -0.001 -8.229 1.00 89.81 104 THR A C 1
ATOM 786 O O . THR A 1 104 ? 2.313 -0.089 -7.872 1.00 89.81 104 THR A O 1
ATOM 789 N N . PRO A 1 105 ? 4.288 -1.095 -8.261 1.00 91.75 105 PRO A N 1
ATOM 790 C CA . PRO A 1 105 ? 3.815 -2.411 -7.835 1.00 91.75 105 PRO A CA 1
ATOM 791 C C . PRO A 1 105 ? 3.329 -2.466 -6.383 1.00 91.75 105 PRO A C 1
ATOM 793 O O . PRO A 1 105 ? 2.327 -3.126 -6.107 1.00 91.75 105 PRO A O 1
ATOM 796 N N . GLN A 1 106 ? 4.001 -1.782 -5.450 1.00 94.56 106 GLN A N 1
ATOM 797 C CA . GLN A 1 106 ? 3.594 -1.763 -4.040 1.00 94.56 106 GLN A CA 1
ATOM 798 C C . GLN A 1 106 ? 2.204 -1.148 -3.857 1.00 94.56 106 GLN A C 1
ATOM 800 O O . GLN A 1 106 ? 1.360 -1.744 -3.184 1.00 94.56 106 GLN A O 1
ATOM 805 N N . ILE A 1 107 ? 1.935 -0.006 -4.502 1.00 94.62 107 ILE A N 1
ATOM 806 C CA . ILE A 1 107 ? 0.609 0.629 -4.484 1.00 94.62 107 ILE A CA 1
ATOM 807 C C . ILE A 1 107 ? -0.429 -0.318 -5.094 1.00 94.62 107 ILE A C 1
ATOM 809 O O . ILE A 1 107 ? -1.444 -0.608 -4.462 1.00 94.62 107 ILE A O 1
ATOM 813 N N . ALA A 1 108 ? -0.163 -0.844 -6.293 1.00 93.50 108 ALA A N 1
ATOM 814 C CA . ALA A 1 108 ? -1.087 -1.715 -7.016 1.00 93.50 108 ALA A CA 1
ATOM 815 C C . ALA A 1 108 ? -1.477 -2.971 -6.212 1.00 93.50 108 ALA A C 1
ATOM 817 O O . ALA A 1 108 ? -2.660 -3.314 -6.107 1.00 93.50 108 ALA A O 1
ATOM 818 N N . MET A 1 109 ? -0.496 -3.646 -5.608 1.00 94.94 109 MET A N 1
ATOM 819 C CA . MET A 1 109 ? -0.732 -4.840 -4.794 1.00 94.94 109 MET A CA 1
ATOM 820 C C . MET A 1 109 ? -1.451 -4.513 -3.486 1.00 94.94 109 MET A C 1
ATOM 822 O O . MET A 1 109 ? -2.395 -5.218 -3.130 1.00 94.94 109 MET A O 1
ATOM 826 N N . ALA A 1 110 ? -1.063 -3.441 -2.791 1.00 96.69 110 ALA A N 1
ATOM 827 C CA . ALA A 1 110 ? -1.738 -3.020 -1.567 1.00 96.69 110 ALA A CA 1
ATOM 828 C C . ALA A 1 110 ? -3.206 -2.658 -1.831 1.00 96.69 110 ALA A C 1
ATOM 830 O O . ALA A 1 110 ? -4.086 -3.119 -1.108 1.00 96.69 110 ALA A O 1
ATOM 831 N N . VAL A 1 111 ? -3.498 -1.925 -2.911 1.00 95.50 111 VAL A N 1
ATOM 832 C CA . VAL A 1 111 ? -4.877 -1.610 -3.322 1.00 95.50 111 VAL A CA 1
ATOM 833 C C . VAL A 1 111 ? -5.668 -2.882 -3.605 1.00 95.50 111 VAL A C 1
ATOM 835 O O . VAL A 1 111 ? -6.810 -2.995 -3.160 1.00 95.50 111 VAL A O 1
ATOM 838 N N . LYS A 1 112 ? -5.077 -3.863 -4.302 1.00 94.25 112 LYS A N 1
ATOM 839 C CA . LYS A 1 112 ? -5.734 -5.161 -4.513 1.00 94.25 112 LYS A CA 1
ATOM 840 C C . LYS A 1 112 ? -6.052 -5.847 -3.185 1.00 94.25 112 LYS A C 1
ATOM 842 O O . LYS A 1 112 ? -7.189 -6.266 -3.007 1.00 94.25 112 LYS A O 1
ATOM 847 N N . ILE A 1 113 ? -5.086 -5.947 -2.270 1.00 96.25 113 ILE A N 1
ATOM 848 C CA . ILE A 1 113 ? -5.300 -6.573 -0.958 1.00 96.25 113 ILE A CA 1
ATOM 849 C C . ILE A 1 113 ? -6.445 -5.874 -0.224 1.00 96.25 113 ILE A C 1
ATOM 851 O O . ILE A 1 113 ? -7.397 -6.528 0.183 1.00 96.25 113 ILE A O 1
ATOM 855 N N . LEU A 1 114 ? -6.394 -4.547 -0.104 1.00 96.12 114 LEU A N 1
ATOM 856 C CA . LEU A 1 114 ? -7.403 -3.775 0.623 1.00 96.12 114 LEU A CA 1
ATOM 857 C C . LEU A 1 114 ? -8.805 -3.908 0.007 1.00 96.12 114 LEU A C 1
ATOM 859 O O . LEU A 1 114 ? -9.793 -3.974 0.738 1.00 96.12 114 LEU A O 1
ATOM 863 N N . ARG A 1 115 ? -8.905 -4.009 -1.325 1.00 94.19 115 ARG A N 1
ATOM 864 C CA . ARG A 1 115 ? -10.169 -4.301 -2.021 1.00 94.19 115 ARG A CA 1
ATOM 865 C C . ARG A 1 115 ? -10.666 -5.724 -1.757 1.00 94.19 115 ARG A C 1
ATOM 867 O O . ARG A 1 115 ? -11.859 -5.910 -1.523 1.00 94.19 115 ARG A O 1
ATOM 874 N N . ASP A 1 116 ? -9.774 -6.713 -1.780 1.00 94.69 116 ASP A N 1
ATOM 875 C CA . ASP A 1 116 ? -10.109 -8.123 -1.541 1.00 94.69 116 ASP A CA 1
ATOM 876 C C . ASP A 1 116 ? -10.569 -8.363 -0.088 1.00 94.69 116 ASP A C 1
ATOM 878 O O . ASP A 1 116 ? -11.470 -9.171 0.146 1.00 94.69 116 ASP A O 1
ATOM 882 N N . GLU A 1 117 ? -10.007 -7.619 0.871 1.00 93.06 117 GLU A N 1
ATOM 883 C CA . GLU A 1 117 ? -10.379 -7.641 2.296 1.00 93.06 117 GLU A CA 1
ATOM 884 C C . GLU A 1 117 ? -11.774 -7.055 2.567 1.00 93.06 117 GLU A C 1
ATOM 886 O O . GLU A 1 117 ? -12.366 -7.348 3.605 1.00 93.06 117 GLU A O 1
ATOM 891 N N . LYS A 1 118 ? -12.321 -6.254 1.638 1.00 92.00 118 LYS A N 1
ATOM 892 C CA . LYS A 1 118 ? -13.662 -5.641 1.726 1.00 92.00 118 LYS A CA 1
ATOM 893 C C . LYS A 1 118 ? -13.908 -4.902 3.046 1.00 92.00 118 LYS A C 1
ATOM 895 O O . LYS A 1 118 ? -14.988 -5.010 3.630 1.00 92.00 118 LYS A O 1
ATOM 900 N N . LEU A 1 119 ? -12.903 -4.155 3.500 1.00 93.75 119 LEU A N 1
ATOM 901 C CA . LEU A 1 119 ? -13.001 -3.320 4.694 1.00 93.75 119 LEU A CA 1
ATOM 902 C C . LEU A 1 119 ? -14.154 -2.317 4.552 1.00 93.75 119 LEU A C 1
ATOM 904 O O . LEU A 1 119 ? -14.378 -1.753 3.477 1.00 93.75 119 LEU A O 1
ATOM 908 N N . SER A 1 120 ? -14.870 -2.069 5.646 1.00 95.69 120 SER A N 1
ATOM 909 C CA . SER A 1 120 ? -15.756 -0.909 5.736 1.00 95.69 120 SER A CA 1
ATOM 910 C C . SER A 1 120 ? -14.952 0.391 5.661 1.00 95.69 120 SER A C 1
ATOM 912 O O . SER A 1 120 ? -13.748 0.408 5.910 1.00 95.69 120 SER A O 1
ATOM 914 N N . GLU A 1 121 ? -15.623 1.503 5.363 1.00 93.56 121 GLU A N 1
ATOM 915 C CA . GLU A 1 121 ? -14.982 2.824 5.321 1.00 93.56 121 GLU A CA 1
ATOM 916 C C . GLU A 1 121 ? -14.264 3.144 6.643 1.00 93.56 121 GLU A C 1
ATOM 918 O O . GLU A 1 121 ? -13.101 3.525 6.642 1.00 93.56 121 GLU A O 1
ATOM 923 N N . ALA A 1 122 ? -14.895 2.861 7.786 1.00 95.81 122 ALA A N 1
ATOM 924 C CA . ALA A 1 122 ? -14.274 3.069 9.093 1.00 95.81 122 ALA A CA 1
ATOM 925 C C . ALA A 1 122 ? -13.034 2.181 9.331 1.00 95.81 122 ALA A C 1
ATOM 927 O O . ALA A 1 122 ? -12.078 2.615 9.973 1.00 95.81 122 ALA A O 1
ATOM 928 N N . GLU A 1 123 ? -13.034 0.944 8.829 1.00 96.75 123 GLU A N 1
ATOM 929 C CA . GLU A 1 123 ? -11.885 0.036 8.947 1.00 96.75 123 GLU A CA 1
ATOM 930 C C . GLU A 1 123 ? -10.735 0.442 8.022 1.00 96.75 123 GLU A C 1
ATOM 932 O O . GLU A 1 123 ? -9.577 0.367 8.432 1.00 96.75 123 GLU A O 1
ATOM 937 N N . LEU A 1 124 ? -11.037 0.906 6.804 1.00 96.81 124 LEU A N 1
ATOM 938 C CA . LEU A 1 124 ? -10.038 1.458 5.889 1.00 96.81 124 LEU A CA 1
ATOM 939 C C . LEU A 1 124 ? -9.382 2.707 6.492 1.00 96.81 124 LEU A C 1
ATOM 941 O O . LEU A 1 124 ? -8.161 2.844 6.463 1.00 96.81 124 LEU A O 1
ATOM 945 N N . ASP A 1 125 ? -10.174 3.578 7.108 1.00 95.12 125 ASP A N 1
ATOM 946 C CA . ASP A 1 125 ? -9.694 4.794 7.768 1.00 95.12 125 ASP A CA 1
ATOM 947 C C . ASP A 1 125 ? -8.772 4.488 8.938 1.00 95.12 125 ASP A C 1
ATOM 949 O O . ASP A 1 125 ? -7.700 5.087 9.067 1.00 95.12 125 ASP A O 1
ATOM 953 N N . ALA A 1 126 ? -9.179 3.534 9.776 1.00 96.06 126 ALA A N 1
ATOM 954 C CA . ALA A 1 126 ? -8.372 3.064 10.889 1.00 96.06 126 ALA A CA 1
ATOM 955 C C . ALA A 1 126 ? -7.055 2.455 10.390 1.00 96.06 126 ALA A C 1
ATOM 957 O O . ALA A 1 126 ? -5.995 2.796 10.910 1.00 96.06 126 ALA A O 1
ATOM 958 N N . PHE A 1 127 ? -7.110 1.624 9.344 1.00 97.25 127 PHE A N 1
ATOM 959 C CA . PHE A 1 127 ? -5.932 1.006 8.739 1.00 97.25 127 PHE A CA 1
ATOM 960 C C . PHE A 1 127 ? -4.935 2.053 8.225 1.00 97.25 127 PHE A C 1
ATOM 962 O O . PHE A 1 127 ? -3.746 1.979 8.532 1.00 97.25 127 PHE A O 1
ATOM 969 N N . LEU A 1 128 ? -5.402 3.051 7.470 1.00 96.38 128 LEU A N 1
ATOM 970 C CA . LEU A 1 128 ? -4.518 4.074 6.905 1.00 96.38 128 LEU A CA 1
ATOM 971 C C . LEU A 1 128 ? -3.974 5.024 7.983 1.00 96.38 128 LEU A C 1
ATOM 973 O O . LEU A 1 128 ? -2.807 5.408 7.939 1.00 96.38 128 LEU A O 1
ATOM 977 N N . THR A 1 129 ? -4.777 5.331 9.006 1.00 95.06 129 THR A N 1
ATOM 978 C CA . THR A 1 129 ? -4.316 6.097 10.177 1.00 95.06 129 THR A CA 1
ATOM 979 C C . THR A 1 129 ? -3.223 5.342 10.937 1.00 95.06 129 THR A C 1
ATOM 981 O O . THR A 1 129 ? -2.242 5.936 11.384 1.00 95.06 129 THR A O 1
ATOM 984 N N . GLU A 1 130 ? -3.361 4.022 11.076 1.00 95.62 130 GLU A N 1
ATOM 985 C CA . GLU A 1 130 ? -2.351 3.179 11.715 1.00 95.62 130 GLU A CA 1
ATOM 986 C C . GLU A 1 130 ? -1.055 3.116 10.885 1.00 95.62 130 GLU A C 1
ATOM 988 O O . GLU A 1 130 ? 0.037 3.108 11.459 1.00 95.62 130 GLU A O 1
ATOM 993 N N . ALA A 1 131 ? -1.144 3.141 9.550 1.00 95.19 131 ALA A N 1
ATOM 994 C CA . ALA A 1 131 ? 0.024 3.258 8.675 1.00 95.19 131 ALA A CA 1
ATOM 995 C C . ALA A 1 131 ? 0.778 4.580 8.888 1.00 95.19 131 ALA A C 1
ATOM 997 O O . ALA A 1 131 ? 1.990 4.552 9.113 1.00 95.19 131 ALA A O 1
ATOM 998 N N . ASP A 1 132 ? 0.077 5.718 8.911 1.00 92.25 132 ASP A N 1
ATOM 999 C CA . ASP A 1 132 ? 0.686 7.026 9.199 1.00 92.25 132 ASP A CA 1
ATOM 1000 C C . ASP A 1 132 ? 1.348 7.038 10.598 1.00 92.25 132 ASP A C 1
ATOM 1002 O O . ASP A 1 132 ? 2.466 7.535 10.769 1.00 92.25 132 ASP A O 1
ATOM 1006 N N . ALA A 1 133 ? 0.715 6.420 11.603 1.00 92.69 133 ALA A N 1
ATOM 1007 C CA . ALA A 1 133 ? 1.282 6.302 12.948 1.00 92.69 133 ALA A CA 1
ATOM 1008 C C . ALA A 1 133 ? 2.558 5.439 12.993 1.00 92.69 133 ALA A C 1
ATOM 1010 O O . ALA A 1 133 ? 3.501 5.778 13.714 1.00 92.69 133 ALA A O 1
ATOM 1011 N N . ARG A 1 134 ? 2.630 4.351 12.209 1.00 93.06 134 ARG A N 1
ATOM 1012 C CA . ARG A 1 134 ? 3.856 3.539 12.080 1.00 93.06 134 ARG A CA 1
ATOM 1013 C C . ARG A 1 134 ? 5.008 4.343 11.489 1.00 93.06 134 ARG A C 1
ATOM 1015 O O . ARG A 1 134 ? 6.123 4.250 11.995 1.00 93.06 134 ARG A O 1
ATOM 1022 N N . VAL A 1 135 ? 4.741 5.164 10.474 1.00 93.00 135 VAL A N 1
ATOM 1023 C CA . VAL A 1 135 ? 5.762 6.040 9.880 1.00 93.00 135 VAL A CA 1
ATOM 1024 C C . VAL A 1 135 ? 6.295 7.036 10.907 1.00 93.00 135 VAL A C 1
ATOM 1026 O O . VAL A 1 135 ? 7.509 7.202 11.020 1.00 93.00 135 VAL A O 1
ATOM 1029 N N . ALA A 1 136 ? 5.410 7.661 11.687 1.00 91.38 136 ALA A N 1
ATOM 1030 C CA . ALA A 1 136 ? 5.816 8.576 12.752 1.00 91.38 136 ALA A CA 1
ATOM 1031 C C . ALA A 1 136 ? 6.696 7.880 13.807 1.00 91.38 136 ALA A C 1
ATOM 1033 O O . ALA A 1 136 ? 7.689 8.451 14.254 1.00 91.38 136 ALA A O 1
ATOM 1034 N N . ALA A 1 137 ? 6.372 6.634 14.167 1.00 90.81 137 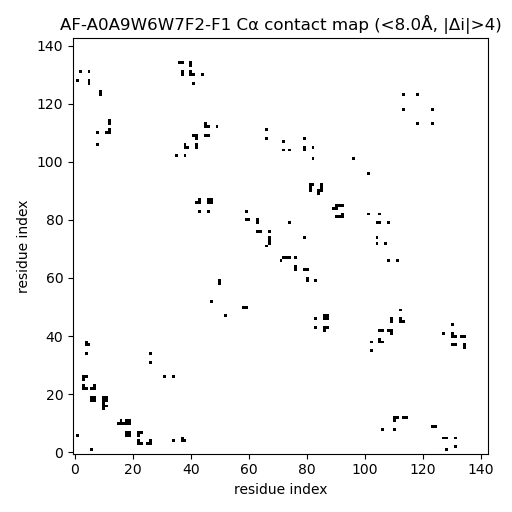ALA A N 1
ATOM 1035 C CA . ALA A 1 137 ? 7.172 5.846 15.100 1.00 90.81 137 ALA A CA 1
ATOM 1036 C C . ALA A 1 137 ? 8.558 5.476 14.540 1.00 90.81 137 ALA A C 1
ATOM 1038 O O . ALA A 1 137 ? 9.529 5.502 15.290 1.00 90.81 137 ALA A O 1
ATOM 1039 N N . TRP A 1 138 ? 8.669 5.157 13.244 1.00 90.31 138 TRP A N 1
ATOM 1040 C CA . TRP A 1 138 ? 9.966 4.910 12.598 1.00 90.31 138 TRP A CA 1
ATOM 1041 C C . TRP A 1 138 ? 10.858 6.147 12.621 1.00 90.31 138 TRP A C 1
ATOM 1043 O O . TRP A 1 138 ? 12.019 6.044 12.993 1.00 90.31 138 TRP A O 1
ATOM 1053 N N . LEU A 1 139 ? 10.300 7.312 12.278 1.00 88.38 139 LEU A N 1
ATOM 1054 C CA . LEU A 1 139 ? 11.023 8.586 12.304 1.00 88.38 139 LEU A CA 1
ATOM 1055 C C . LEU A 1 139 ? 11.550 8.904 13.709 1.00 88.38 139 LEU A C 1
ATOM 1057 O O . LEU A 1 139 ? 12.725 9.200 13.866 1.00 88.38 139 LEU A O 1
ATOM 1061 N N . ALA A 1 140 ? 10.712 8.745 14.736 1.00 90.44 140 ALA A N 1
ATOM 1062 C CA . ALA A 1 140 ? 11.107 9.000 16.120 1.00 90.44 140 ALA A CA 1
ATOM 1063 C C . ALA A 1 140 ? 12.155 8.014 16.675 1.00 90.44 140 ALA A C 1
ATOM 1065 O O . ALA A 1 140 ? 12.736 8.286 17.720 1.00 90.44 140 ALA A O 1
ATOM 1066 N N . ALA A 1 141 ? 12.356 6.857 16.036 1.00 87.19 141 ALA A N 1
ATOM 1067 C CA . ALA A 1 141 ? 13.371 5.877 16.430 1.00 87.19 141 ALA A CA 1
ATOM 1068 C C . ALA A 1 141 ? 14.726 6.092 15.729 1.00 87.19 141 ALA A C 1
ATOM 1070 O O . ALA A 1 141 ? 15.711 5.463 16.116 1.00 87.19 141 ALA A O 1
ATOM 1071 N N . GLU A 1 142 ? 14.761 6.926 14.687 1.00 79.75 142 GLU A N 1
ATOM 1072 C CA . GLU A 1 142 ? 15.974 7.300 13.948 1.00 79.75 142 GLU 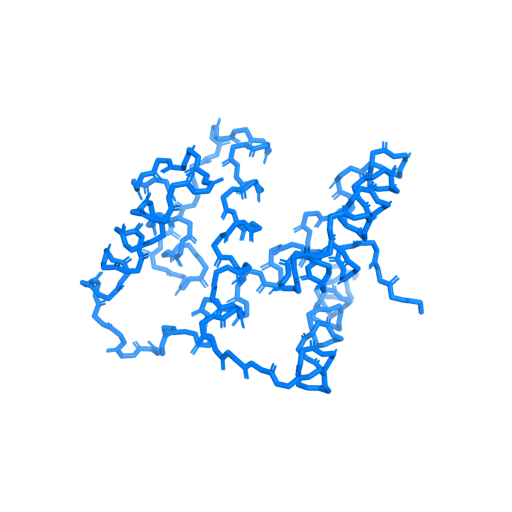A CA 1
ATOM 1073 C C . GLU A 1 142 ? 16.635 8.583 14.494 1.00 79.75 142 GLU A C 1
ATOM 1075 O O . GLU A 1 142 ? 17.798 8.835 14.168 1.00 79.75 142 GLU A O 1
ATOM 1080 N N . ASP A 1 143 ? 15.914 9.346 15.328 1.00 56.94 143 ASP A N 1
ATOM 1081 C CA . ASP A 1 143 ? 16.371 10.545 16.056 1.00 56.94 143 ASP A CA 1
ATOM 1082 C C . ASP A 1 143 ? 17.019 10.207 17.417 1.00 56.94 143 ASP A C 1
ATOM 1084 O O . ASP A 1 143 ? 18.018 10.877 17.782 1.00 56.94 143 ASP A O 1
#

Radius of gyration: 14.64 Å; Cα contacts (8 Å, |Δi|>4): 117; chains: 1; bounding box: 35×40×33 Å

Organism: NCBI:txid1785913

Foldseek 3Di:
DQALLLQLLLCLLVVVPVSNVVSVVVCVVVDCPVVVQLLLLLLLLLLCVQAPPPRDLVSLLVLLVVLVVVVPDPADSVLLSQLSCVSVVNHDDDPPDDPCNNRVSSSSSSSVSSNVVVDDPVRSVVSSVVSVVVSVVVVVVVD

Solvent-accessible surface area (backbone atoms only — not comparable to full-atom values): 8106 Å² total; per-residue (Å²): 133,85,50,53,62,50,44,26,52,53,17,53,50,72,65,36,63,70,44,30,54,52,19,49,52,50,35,68,72,74,42,61,79,77,44,50,56,47,52,49,36,44,26,32,52,39,47,52,69,74,47,48,99,84,58,56,75,65,57,50,54,49,52,48,51,55,53,47,72,67,67,81,57,100,59,58,61,70,58,54,46,47,54,53,31,33,58,69,72,75,46,78,80,69,87,86,63,50,69,68,73,53,50,54,49,42,53,56,52,28,37,49,46,55,48,74,66,62,59,51,71,70,54,49,51,51,52,46,53,49,21,53,51,51,42,53,52,53,56,66,72,77,110

pLDDT: mean 91.52, std 7.6, range [47.91, 97.88]

Secondary structure (DSSP, 8-state):
---HHHHHHHHHHHT-HHHHHHHHHHHHHH-GGGGHHHHHHHHHHHHHHHS-TT--HHHHHHHHHHHHHTTS----HHHHHHHHHHHTTSS---TT--HHHHHHHHHHHHHHHHHHTT--HHHHHHHHHHHHHHHHHHHHHH-